Protein AF-G4XEK4-F1 (afdb_monomer_lite)

Secondary structure (DSSP, 8-state):
-HHHHHHHHHHHHHHHHHHHHHHT--HHHHHHHTTTHHHHHHHTT--HHHHHHHHHHHHHHHHHHHT--TTSPP--THHHHHHHHHHHHHHHHHH-

Sequence (96 aa):
SFCLLWLRDMEILLRYVTYATLAGDASVLDDRCLNGLRETYVALGVPGASVSAGVAKMKDAAIAIANDPAGMTPGDCSSLIAEVAGYFDARAFAVA

Radius of gyration: 14.25 Å; chains: 1; bounding box: 37×18×37 Å

Organism: NCBI:txid1086708

Foldseek 3Di:
DVVVVLVVLVVVLVVLLVVCLVVVHCPVVCVPNLVCVLVVCVVVVHQLVVVLVVLVVVLVVVLVVVPPCVPDDDDCCVVSNVSSSVSSVVVSVSSD

pLDDT: mean 72.26, std 7.24, range [54.66, 83.75]

InterPro domains:
  IPR009050 Globin-like superfamily [SSF46458] (7-90)
  IPR012128 Phycobilisome, alpha/beta subunit [PF00502] (6-90)
  IPR038719 Phycobilisome, alpha/beta subunit superfamily [G3DSA:1.10.490.20] (5-95)

Structure (mmCIF, N/CA/C/O backbone):
data_AF-G4XEK4-F1
#
_entry.id   AF-G4XEK4-F1
#
loop_
_atom_site.group_PDB
_atom_site.id
_atom_site.type_symbol
_atom_site.label_atom_id
_atom_site.label_alt_id
_atom_site.label_comp_id
_atom_site.label_asym_id
_atom_site.label_entity_id
_atom_site.label_seq_id
_atom_site.pdbx_PDB_ins_code
_atom_site.Cartn_x
_atom_site.Cartn_y
_atom_site.Cartn_z
_atom_site.occupancy
_atom_site.B_iso_or_equiv
_atom_site.auth_seq_id
_atom_site.auth_comp_id
_atom_site.auth_asym_id
_atom_site.auth_atom_id
_atom_site.pdbx_PDB_model_num
ATOM 1 N N . SER A 1 1 ? 21.345 7.634 -3.416 1.00 57.47 1 SER A N 1
ATOM 2 C CA . SER A 1 1 ? 20.148 8.081 -4.162 1.00 57.47 1 SER A CA 1
ATOM 3 C C . SER A 1 1 ? 18.974 7.106 -4.114 1.00 57.47 1 SER A C 1
ATOM 5 O O . SER A 1 1 ? 17.857 7.571 -3.955 1.00 57.47 1 SER A O 1
ATOM 7 N N . PHE A 1 2 ? 19.183 5.783 -4.173 1.00 58.62 2 PHE A N 1
ATOM 8 C CA . PHE A 1 2 ? 18.092 4.792 -4.199 1.00 58.62 2 PHE A CA 1
ATOM 9 C C . PHE A 1 2 ? 17.181 4.775 -2.948 1.00 58.62 2 PHE A C 1
ATOM 11 O O . PHE A 1 2 ? 15.966 4.712 -3.081 1.00 58.62 2 PHE A O 1
ATOM 18 N N . CYS A 1 3 ? 17.741 4.933 -1.742 1.00 59.59 3 CYS A N 1
ATOM 19 C CA . CYS A 1 3 ? 16.958 4.959 -0.495 1.00 59.59 3 CYS A CA 1
ATOM 20 C C . CYS A 1 3 ? 15.940 6.121 -0.438 1.00 59.59 3 CYS A C 1
ATOM 22 O O . CYS A 1 3 ? 14.824 5.948 0.037 1.00 59.59 3 CYS A O 1
ATOM 24 N N . LEU A 1 4 ? 16.296 7.293 -0.981 1.00 66.75 4 LEU A N 1
ATOM 25 C CA . LEU A 1 4 ? 15.390 8.446 -1.033 1.00 66.75 4 LEU A CA 1
ATOM 26 C C . LEU A 1 4 ? 14.261 8.247 -2.050 1.00 66.75 4 LEU A C 1
ATOM 28 O O . LEU A 1 4 ? 13.133 8.645 -1.781 1.00 66.75 4 LEU A O 1
ATOM 32 N N . LEU A 1 5 ? 14.557 7.618 -3.194 1.00 71.88 5 LEU A N 1
ATOM 33 C CA . LEU A 1 5 ? 13.544 7.261 -4.190 1.00 71.88 5 LEU A CA 1
ATOM 34 C C . LEU A 1 5 ? 12.551 6.257 -3.596 1.00 71.88 5 LEU A C 1
ATOM 36 O O . LEU A 1 5 ? 11.350 6.477 -3.661 1.00 71.88 5 LEU A O 1
ATOM 40 N N . TRP A 1 6 ? 13.070 5.242 -2.902 1.00 71.44 6 TRP A N 1
ATOM 41 C CA . TRP A 1 6 ? 12.273 4.243 -2.200 1.00 71.44 6 TRP A CA 1
ATOM 42 C C . TRP A 1 6 ? 11.314 4.858 -1.176 1.00 71.44 6 TRP A C 1
ATOM 44 O O . TRP A 1 6 ? 10.111 4.631 -1.236 1.00 71.44 6 TRP A O 1
ATOM 54 N N . LEU A 1 7 ? 11.828 5.681 -0.257 1.00 73.94 7 LEU A N 1
ATOM 55 C CA . LEU A 1 7 ? 11.002 6.365 0.74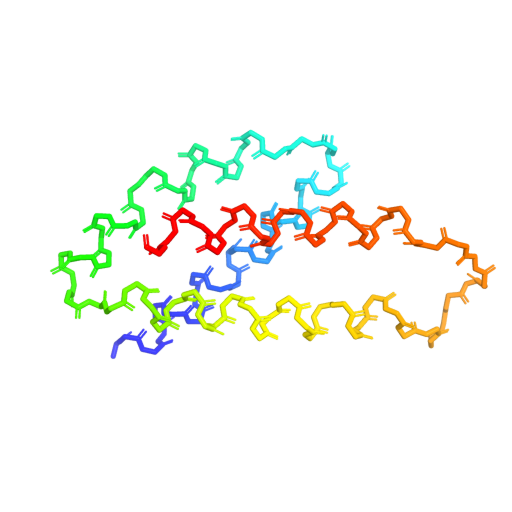4 1.00 73.94 7 LEU A CA 1
ATOM 56 C C . LEU A 1 7 ? 9.927 7.248 0.102 1.00 73.94 7 LEU A C 1
ATOM 58 O O . LEU A 1 7 ? 8.794 7.279 0.577 1.00 73.94 7 LEU A O 1
ATOM 62 N N . ARG A 1 8 ? 10.265 7.925 -0.999 1.00 78.69 8 ARG A N 1
ATOM 63 C CA . ARG A 1 8 ? 9.328 8.775 -1.733 1.00 78.69 8 ARG A CA 1
ATOM 64 C C . ARG A 1 8 ? 8.222 7.971 -2.411 1.00 78.69 8 ARG A C 1
ATOM 66 O O . ARG A 1 8 ? 7.063 8.360 -2.323 1.00 78.69 8 ARG A O 1
ATOM 73 N N . ASP A 1 9 ? 8.562 6.858 -3.055 1.00 75.38 9 ASP A N 1
ATOM 74 C CA . ASP A 1 9 ? 7.580 5.956 -3.661 1.00 75.38 9 ASP A CA 1
ATOM 75 C C . ASP A 1 9 ? 6.655 5.347 -2.603 1.00 75.38 9 ASP A C 1
ATOM 77 O O . ASP A 1 9 ? 5.444 5.286 -2.813 1.00 75.38 9 ASP A O 1
ATOM 81 N N . MET A 1 10 ? 7.193 4.964 -1.439 1.00 73.31 10 MET A N 1
ATOM 82 C CA . MET A 1 10 ? 6.395 4.420 -0.335 1.00 73.31 10 MET A CA 1
ATOM 83 C C . MET A 1 10 ? 5.438 5.461 0.274 1.00 73.31 10 MET A C 1
ATOM 85 O O . MET A 1 10 ? 4.291 5.131 0.573 1.00 73.31 10 MET A O 1
ATOM 89 N N . GLU A 1 11 ? 5.858 6.722 0.420 1.00 80.06 11 GLU A N 1
ATOM 90 C CA . GLU A 1 11 ? 4.980 7.816 0.871 1.00 80.06 11 GLU A CA 1
ATOM 91 C C . GLU A 1 11 ? 3.855 8.089 -0.137 1.00 80.06 11 GLU A C 1
ATOM 93 O O . GLU A 1 11 ? 2.682 8.199 0.233 1.00 80.06 11 GLU A O 1
ATOM 98 N N . ILE A 1 12 ? 4.200 8.166 -1.426 1.00 79.94 12 ILE A N 1
ATOM 99 C CA . ILE A 1 12 ? 3.232 8.381 -2.505 1.00 79.94 12 ILE A CA 1
ATOM 100 C C . ILE A 1 12 ? 2.224 7.229 -2.536 1.00 79.94 12 ILE A C 1
ATOM 102 O O . ILE A 1 12 ? 1.020 7.477 -2.608 1.00 79.94 12 ILE A O 1
ATOM 106 N N . LEU A 1 13 ? 2.702 5.987 -2.429 1.00 76.62 13 LEU A N 1
ATOM 107 C CA . LEU A 1 13 ? 1.883 4.781 -2.343 1.00 76.62 13 LEU A CA 1
ATOM 108 C C . LEU A 1 13 ? 0.863 4.888 -1.218 1.00 76.62 13 LEU A C 1
ATOM 110 O O . LEU A 1 13 ? -0.332 4.757 -1.480 1.00 76.62 13 LEU A O 1
ATOM 114 N N . LEU A 1 14 ? 1.322 5.171 0.003 1.00 76.56 14 LEU A N 1
ATOM 115 C CA . LEU A 1 14 ? 0.456 5.259 1.175 1.00 76.56 14 LEU A CA 1
ATOM 116 C C . LEU A 1 14 ? -0.619 6.333 0.987 1.00 76.56 14 LEU A C 1
ATOM 118 O O . LEU A 1 14 ? -1.797 6.082 1.219 1.00 76.56 14 LEU A O 1
ATOM 122 N N . ARG A 1 15 ? -0.226 7.506 0.479 1.00 81.62 15 ARG A N 1
ATOM 123 C CA . ARG A 1 15 ? -1.141 8.624 0.242 1.00 81.62 15 ARG A CA 1
ATOM 124 C C . ARG A 1 15 ? -2.232 8.277 -0.769 1.00 81.62 15 ARG A C 1
ATOM 126 O O . ARG A 1 15 ? -3.398 8.591 -0.543 1.00 81.62 15 ARG A O 1
ATOM 133 N N . TYR A 1 16 ? -1.871 7.632 -1.877 1.00 77.69 16 TYR A N 1
ATOM 134 C CA . TYR A 1 16 ? -2.860 7.220 -2.870 1.00 77.69 16 TYR A CA 1
ATOM 135 C C . TYR A 1 16 ? -3.744 6.071 -2.377 1.00 77.69 16 TYR A C 1
ATOM 137 O O . TYR A 1 16 ? -4.913 6.049 -2.743 1.00 77.69 16 TYR A O 1
ATOM 145 N N . VAL A 1 17 ? -3.235 5.157 -1.541 1.00 76.25 17 VAL A N 1
ATOM 146 C CA . VAL A 1 17 ? -4.075 4.136 -0.890 1.00 76.25 17 VAL A CA 1
ATOM 147 C C . VAL A 1 17 ? -5.110 4.811 0.008 1.00 76.25 17 VAL A C 1
ATOM 149 O O . VAL A 1 17 ? -6.290 4.533 -0.145 1.00 76.25 17 VAL A O 1
ATOM 152 N N . THR A 1 18 ? -4.719 5.773 0.851 1.00 78.50 18 THR A N 1
ATOM 153 C CA . THR A 1 18 ? -5.677 6.527 1.680 1.00 78.50 18 THR A CA 1
ATOM 154 C C . THR A 1 18 ? -6.712 7.269 0.835 1.00 78.50 18 THR A C 1
ATOM 156 O O . THR A 1 18 ? -7.888 7.264 1.181 1.00 78.50 18 THR A O 1
ATOM 159 N N . TYR A 1 19 ? -6.310 7.885 -0.281 1.00 79.38 19 TYR A N 1
ATOM 160 C CA . TYR A 1 19 ? -7.262 8.530 -1.19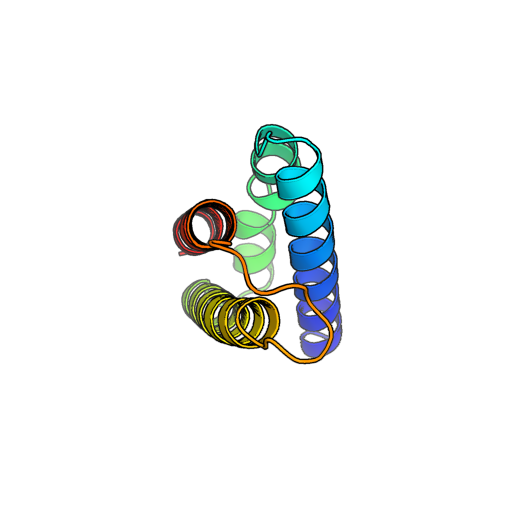0 1.00 79.38 19 TYR A CA 1
ATOM 161 C C . TYR A 1 19 ? -8.206 7.534 -1.863 1.00 79.38 19 TYR A C 1
ATOM 163 O O . TYR A 1 19 ? -9.389 7.837 -1.976 1.00 79.38 19 TYR A O 1
ATOM 171 N N . ALA A 1 20 ? -7.716 6.360 -2.265 1.00 74.56 20 ALA A N 1
ATOM 172 C CA . ALA A 1 20 ? -8.542 5.302 -2.837 1.00 74.56 20 ALA A CA 1
ATOM 173 C C . ALA A 1 20 ? -9.554 4.771 -1.815 1.00 74.56 20 ALA A C 1
ATOM 175 O O . ALA A 1 20 ? -10.731 4.672 -2.134 1.00 74.56 20 ALA A O 1
ATOM 176 N N . THR A 1 21 ? -9.137 4.540 -0.566 1.00 75.62 21 THR A N 1
ATOM 177 C CA . THR A 1 21 ? -10.036 4.139 0.530 1.00 75.62 21 THR A CA 1
ATOM 178 C C . THR A 1 21 ? -11.076 5.215 0.843 1.00 75.62 21 THR A C 1
ATOM 180 O O . THR A 1 21 ? -12.219 4.904 1.151 1.00 75.62 21 THR A O 1
ATOM 183 N N . LEU A 1 22 ? -10.712 6.497 0.745 1.00 77.31 22 LEU A N 1
ATOM 184 C CA . LEU A 1 22 ? -11.648 7.597 0.992 1.00 77.31 22 LEU A CA 1
ATOM 185 C C . LEU A 1 22 ? -12.630 7.809 -0.172 1.00 77.31 22 LEU A C 1
ATOM 187 O O . LEU A 1 22 ? -13.760 8.236 0.049 1.00 77.31 22 LEU A O 1
ATOM 191 N N . ALA A 1 23 ? -12.195 7.529 -1.403 1.00 79.62 23 ALA A N 1
ATOM 192 C CA . ALA A 1 23 ? -13.010 7.616 -2.612 1.00 79.62 23 ALA A CA 1
ATOM 193 C C . ALA A 1 23 ? -13.818 6.335 -2.899 1.00 79.62 23 ALA A C 1
ATOM 195 O O . ALA A 1 23 ? -14.769 6.395 -3.675 1.00 79.62 23 ALA A O 1
ATOM 196 N N . GLY A 1 24 ? -13.450 5.200 -2.294 1.00 74.00 24 GLY A N 1
ATOM 197 C CA . GLY A 1 24 ? -14.011 3.876 -2.582 1.00 74.00 24 GLY A CA 1
ATOM 198 C C . GLY A 1 24 ? -13.644 3.333 -3.969 1.00 74.00 24 GLY A C 1
ATOM 199 O O . GLY A 1 24 ? -14.325 2.444 -4.472 1.00 74.00 24 GLY A O 1
ATOM 200 N N . ASP A 1 25 ? -12.613 3.889 -4.614 1.00 71.50 25 ASP A N 1
ATOM 201 C CA . ASP A 1 25 ? -12.197 3.516 -5.968 1.00 71.50 25 ASP A CA 1
ATOM 202 C C . ASP A 1 25 ? -10.667 3.456 -6.088 1.00 71.50 25 ASP A C 1
ATOM 204 O O . ASP A 1 25 ? -9.954 4.426 -5.814 1.00 71.50 25 ASP A O 1
ATOM 208 N N . ALA A 1 26 ? -10.159 2.298 -6.518 1.00 67.50 26 ALA A N 1
ATOM 209 C CA . ALA A 1 26 ? -8.730 2.038 -6.698 1.00 67.50 26 ALA A CA 1
ATOM 210 C C . ALA A 1 26 ? -8.224 2.272 -8.125 1.00 67.50 26 ALA A C 1
ATOM 212 O O . ALA A 1 26 ? -7.029 2.109 -8.376 1.00 67.50 26 ALA A O 1
ATOM 213 N N . SER A 1 27 ? -9.078 2.685 -9.061 1.00 69.00 27 SER A N 1
ATOM 214 C CA . SER A 1 27 ? -8.717 2.792 -10.479 1.00 69.00 27 SER A CA 1
ATOM 215 C C . SER A 1 27 ? -7.587 3.806 -10.697 1.00 69.00 27 SER A C 1
ATOM 217 O O . SER A 1 27 ? -6.651 3.575 -11.457 1.00 69.00 27 SER A O 1
ATOM 219 N N . VAL A 1 28 ? -7.592 4.904 -9.930 1.00 66.62 28 VAL A N 1
ATOM 220 C CA . VAL A 1 28 ? -6.543 5.945 -9.978 1.00 66.62 28 VAL A CA 1
ATOM 221 C C . VAL A 1 28 ? -5.179 5.426 -9.501 1.00 66.62 28 VAL A C 1
ATOM 223 O O . VAL A 1 28 ? -4.133 5.922 -9.934 1.00 66.62 28 VAL A O 1
ATOM 226 N N . LEU A 1 29 ? -5.182 4.451 -8.591 1.00 68.25 29 LEU A N 1
ATOM 227 C CA . LEU A 1 29 ? -3.984 3.822 -8.041 1.00 68.25 29 LEU A CA 1
ATOM 228 C C . LEU A 1 29 ? -3.303 2.938 -9.089 1.00 68.25 29 LEU A C 1
ATOM 230 O O . LEU A 1 29 ? -2.079 2.985 -9.226 1.00 68.25 29 LEU A O 1
ATOM 234 N N . ASP A 1 30 ? -4.114 2.158 -9.802 1.00 67.38 30 ASP A N 1
ATOM 235 C CA . ASP A 1 30 ? -3.693 1.175 -10.796 1.00 67.38 30 ASP A CA 1
ATOM 236 C C . ASP A 1 30 ? -3.033 1.874 -11.994 1.00 67.38 30 ASP A C 1
ATOM 238 O O . ASP A 1 30 ? -1.840 1.695 -12.256 1.00 67.38 30 ASP A O 1
ATOM 242 N N . ASP A 1 31 ? -3.741 2.829 -12.603 1.00 65.38 31 ASP A N 1
ATOM 243 C CA . ASP A 1 31 ? -3.274 3.533 -13.800 1.00 65.38 31 ASP A CA 1
ATOM 244 C C . ASP A 1 31 ? -2.011 4.374 -13.572 1.00 65.38 31 ASP A C 1
ATOM 246 O O . ASP A 1 31 ? -1.138 4.441 -14.437 1.00 65.38 31 ASP A O 1
ATOM 250 N N . ARG A 1 32 ? -1.892 5.052 -12.422 1.00 60.91 32 ARG A N 1
ATOM 251 C CA . ARG A 1 32 ? -0.775 5.986 -12.177 1.00 60.91 32 ARG A CA 1
ATOM 252 C C . ARG A 1 32 ? 0.430 5.359 -11.504 1.00 60.91 32 ARG A C 1
ATOM 254 O O . ARG A 1 32 ? 1.524 5.909 -11.617 1.00 60.91 32 ARG A O 1
ATOM 261 N N . CYS A 1 33 ? 0.232 4.293 -10.733 1.00 62.59 33 CYS A N 1
ATOM 262 C CA . CYS A 1 33 ? 1.295 3.730 -9.911 1.00 62.59 33 CYS A CA 1
ATOM 263 C C . CYS A 1 33 ? 1.768 2.361 -10.395 1.00 62.59 33 CYS A C 1
ATOM 265 O O . CYS A 1 33 ? 2.918 2.028 -10.133 1.00 62.59 33 CYS A O 1
ATOM 267 N N . LEU A 1 34 ? 0.944 1.584 -11.105 1.00 62.56 34 LEU A N 1
ATOM 268 C CA . LEU A 1 34 ? 1.365 0.286 -11.647 1.00 62.56 34 LEU A CA 1
ATOM 269 C C . LEU A 1 34 ? 1.883 0.413 -13.075 1.00 62.56 34 LEU A C 1
ATOM 271 O O . LEU A 1 34 ? 2.895 -0.203 -13.426 1.00 62.56 34 LEU A O 1
ATOM 275 N N . ASN A 1 35 ? 1.267 1.285 -13.870 1.00 62.72 35 ASN A N 1
ATOM 276 C CA . ASN A 1 35 ? 1.673 1.514 -15.247 1.00 62.72 35 ASN A CA 1
ATOM 277 C C . ASN A 1 35 ? 2.921 2.423 -15.313 1.00 62.72 35 ASN A C 1
ATOM 279 O O . ASN A 1 35 ? 2.834 3.646 -15.382 1.00 62.72 35 ASN A O 1
ATOM 283 N N . GLY A 1 36 ? 4.109 1.816 -15.218 1.00 60.91 36 GLY A N 1
ATOM 284 C CA . GLY A 1 36 ? 5.412 2.481 -15.402 1.00 60.91 36 GLY A CA 1
ATOM 285 C C . GLY A 1 36 ? 6.402 2.314 -14.245 1.00 60.91 36 GLY A C 1
ATOM 286 O O . GLY A 1 36 ? 7.614 2.408 -14.452 1.00 60.91 36 GLY A O 1
ATOM 287 N N . LEU A 1 37 ? 5.928 1.984 -13.040 1.00 67.19 37 LEU A N 1
ATOM 288 C CA . LEU A 1 37 ? 6.800 1.780 -11.877 1.00 67.19 37 LEU A CA 1
ATOM 289 C C . LEU A 1 37 ? 7.635 0.499 -12.018 1.00 67.19 37 LEU A C 1
ATOM 291 O O . LEU A 1 37 ? 8.835 0.508 -11.753 1.00 67.19 37 LEU A O 1
ATOM 295 N N . ARG A 1 38 ? 7.026 -0.580 -12.531 1.00 68.00 38 ARG A N 1
ATOM 296 C CA . ARG A 1 38 ? 7.724 -1.838 -12.837 1.00 68.00 38 ARG A CA 1
ATOM 297 C C . ARG A 1 38 ? 8.833 -1.626 -13.867 1.00 68.00 38 ARG A C 1
ATOM 299 O O . ARG A 1 38 ? 9.961 -2.049 -13.640 1.00 68.00 38 ARG A O 1
ATOM 306 N N . GLU A 1 39 ? 8.542 -0.927 -14.964 1.00 71.88 39 GLU A N 1
ATOM 307 C CA . GLU A 1 39 ? 9.542 -0.661 -16.007 1.00 71.88 39 GLU A CA 1
ATOM 308 C C . GLU A 1 39 ? 10.677 0.237 -15.506 1.00 71.88 39 GLU A C 1
ATOM 310 O O . GLU A 1 39 ? 11.840 -0.006 -15.820 1.00 71.88 39 GLU A O 1
ATOM 315 N N . THR A 1 40 ? 10.364 1.212 -14.649 1.00 72.75 40 THR A N 1
ATOM 316 C CA . THR A 1 40 ? 11.368 2.087 -14.030 1.00 72.75 40 THR A CA 1
ATOM 317 C C . THR A 1 40 ? 12.264 1.318 -13.058 1.00 72.75 40 THR A C 1
ATOM 319 O O . THR A 1 40 ? 13.484 1.469 -13.103 1.00 72.75 40 THR A O 1
ATOM 322 N N . TYR A 1 41 ? 11.701 0.455 -12.204 1.00 70.19 41 TYR A N 1
ATOM 323 C CA . TYR A 1 41 ? 12.498 -0.371 -11.291 1.00 70.19 41 TYR A CA 1
ATOM 324 C C . TYR A 1 41 ? 13.370 -1.380 -12.037 1.00 70.19 41 TYR A C 1
ATOM 326 O O . TYR A 1 41 ? 14.536 -1.540 -11.680 1.00 70.19 41 TYR A O 1
ATOM 334 N N . VAL A 1 42 ? 12.860 -1.984 -13.113 1.00 72.31 42 VAL A N 1
ATOM 335 C CA . VAL A 1 42 ? 13.654 -2.853 -13.995 1.00 72.31 42 VAL A CA 1
ATOM 336 C C . VAL A 1 42 ? 14.788 -2.066 -14.661 1.00 72.31 42 VAL A C 1
ATOM 338 O O . VAL A 1 42 ? 15.929 -2.523 -14.640 1.00 72.31 42 VAL A O 1
ATOM 341 N N . ALA A 1 43 ? 14.522 -0.860 -15.175 1.00 75.44 43 ALA A N 1
ATOM 342 C CA . ALA A 1 43 ? 15.542 0.001 -15.782 1.00 75.44 43 ALA A CA 1
ATOM 343 C C . ALA A 1 43 ? 16.619 0.462 -14.781 1.00 75.44 43 ALA A C 1
ATOM 345 O O . ALA A 1 43 ? 17.777 0.642 -15.153 1.00 75.44 43 ALA A O 1
ATOM 346 N N . LEU A 1 44 ? 16.254 0.625 -13.507 1.00 75.38 44 LEU A N 1
ATOM 347 C CA . LEU A 1 44 ? 17.169 0.977 -12.417 1.00 75.38 44 LEU A CA 1
ATOM 348 C C . LEU A 1 44 ? 17.882 -0.241 -11.796 1.00 75.38 44 LEU A C 1
ATOM 350 O O . LEU A 1 44 ? 18.720 -0.058 -10.913 1.00 75.38 44 LEU A O 1
ATOM 354 N N . GLY A 1 45 ? 17.576 -1.468 -12.237 1.00 73.56 45 GLY A N 1
ATOM 355 C CA . GLY A 1 45 ? 18.186 -2.704 -11.731 1.00 73.56 45 GLY A CA 1
ATOM 356 C C . GLY A 1 45 ? 17.693 -3.128 -10.343 1.00 73.56 45 GLY A C 1
ATOM 357 O O . GLY A 1 45 ? 18.409 -3.801 -9.603 1.00 73.56 45 GLY A O 1
ATOM 358 N N . VAL A 1 46 ? 16.486 -2.712 -9.964 1.00 72.56 46 VAL A N 1
ATOM 359 C CA . VAL A 1 46 ? 15.903 -2.962 -8.645 1.00 72.56 46 VAL A CA 1
ATOM 360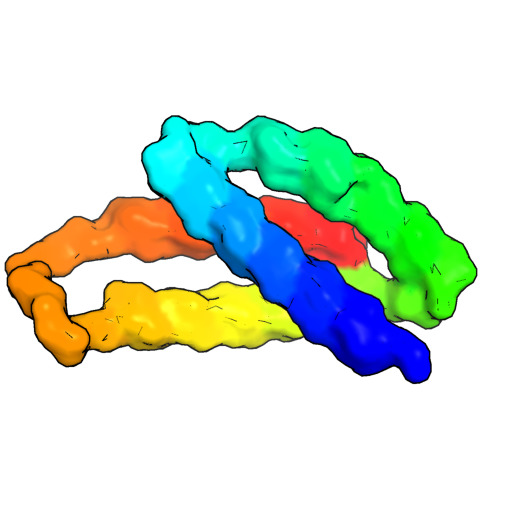 C C . VAL A 1 46 ? 15.071 -4.243 -8.698 1.00 72.56 46 VAL A C 1
ATOM 362 O O . VAL A 1 46 ? 14.129 -4.325 -9.487 1.00 72.56 46 VAL A O 1
ATOM 365 N N . PRO A 1 47 ? 15.366 -5.248 -7.859 1.00 73.00 47 PRO A N 1
ATOM 366 C CA . PRO A 1 47 ? 14.584 -6.475 -7.832 1.00 73.00 47 PRO A CA 1
ATOM 367 C C . PRO A 1 47 ? 13.176 -6.202 -7.284 1.00 73.00 47 PRO A C 1
ATOM 369 O O . PRO A 1 47 ? 13.027 -5.810 -6.125 1.00 73.00 47 PRO A O 1
ATOM 372 N N . GLY A 1 48 ? 12.142 -6.465 -8.094 1.00 72.19 48 GLY A N 1
ATOM 373 C CA . GLY A 1 48 ? 10.727 -6.325 -7.709 1.00 72.19 48 GLY A CA 1
ATOM 374 C C . GLY A 1 48 ? 10.360 -7.104 -6.439 1.00 72.19 48 GLY A C 1
ATOM 375 O O . GLY A 1 48 ? 9.562 -6.638 -5.634 1.00 72.19 48 GLY A O 1
ATOM 376 N N . ALA A 1 49 ? 11.056 -8.213 -6.167 1.00 74.56 49 ALA A N 1
ATOM 377 C CA . ALA A 1 49 ? 10.921 -8.985 -4.929 1.00 74.56 49 ALA A CA 1
ATOM 378 C C . ALA A 1 49 ? 11.267 -8.193 -3.649 1.00 74.56 49 ALA A C 1
ATOM 380 O O . ALA A 1 49 ? 10.631 -8.375 -2.612 1.00 74.56 49 ALA A O 1
ATOM 381 N N . SER A 1 50 ? 12.256 -7.291 -3.697 1.00 72.62 50 SER A N 1
ATOM 382 C CA . SER A 1 50 ? 12.556 -6.412 -2.556 1.00 72.62 50 SER A CA 1
ATOM 383 C C . SER A 1 50 ? 11.459 -5.373 -2.360 1.00 72.62 50 SER A C 1
ATOM 385 O O . SER A 1 50 ? 11.176 -4.972 -1.230 1.00 72.62 50 SER A O 1
ATOM 387 N N . VAL A 1 51 ? 10.829 -4.956 -3.462 1.00 73.19 51 VAL A N 1
ATOM 388 C CA . VAL A 1 51 ? 9.761 -3.962 -3.444 1.00 73.19 51 VAL A CA 1
ATOM 389 C C . VAL A 1 51 ? 8.481 -4.567 -2.872 1.00 73.19 51 VAL A C 1
ATOM 391 O O . VAL A 1 51 ? 7.895 -3.998 -1.952 1.00 73.19 51 VAL A O 1
ATOM 394 N N . SER A 1 52 ? 8.100 -5.764 -3.324 1.00 74.81 52 SER A N 1
ATOM 395 C CA . SER A 1 52 ? 6.942 -6.499 -2.803 1.00 74.81 52 SER A CA 1
ATOM 396 C C . SER A 1 52 ? 7.102 -6.856 -1.321 1.00 74.81 52 SER A C 1
ATOM 398 O O . SER A 1 52 ? 6.165 -6.673 -0.544 1.00 74.81 52 SER A O 1
ATOM 400 N N . ALA A 1 53 ? 8.303 -7.253 -0.884 1.00 80.06 53 ALA A N 1
ATOM 401 C CA . ALA A 1 53 ? 8.597 -7.488 0.532 1.00 80.06 53 ALA A CA 1
ATOM 402 C C . ALA A 1 53 ? 8.465 -6.213 1.391 1.00 80.06 53 ALA A C 1
ATOM 404 O O . ALA A 1 53 ? 8.045 -6.284 2.548 1.00 80.06 53 ALA A O 1
ATOM 405 N N . GLY A 1 54 ? 8.810 -5.043 0.842 1.00 77.44 54 GLY A N 1
ATOM 406 C CA . GLY A 1 54 ? 8.611 -3.751 1.502 1.00 77.44 54 GLY A CA 1
ATOM 407 C C . GLY A 1 54 ? 7.134 -3.379 1.637 1.00 77.44 54 GLY A C 1
ATOM 408 O O . GLY A 1 54 ? 6.694 -3.004 2.725 1.00 77.44 54 GLY A O 1
ATOM 409 N N . VAL A 1 55 ? 6.355 -3.560 0.566 1.00 79.25 55 VAL A N 1
ATOM 410 C CA . VAL A 1 55 ? 4.900 -3.326 0.558 1.00 79.25 55 VAL A CA 1
ATOM 411 C C . VAL A 1 55 ? 4.189 -4.247 1.554 1.00 79.25 55 VAL A C 1
ATOM 413 O O . VAL A 1 55 ? 3.326 -3.783 2.295 1.00 79.25 55 VAL A O 1
ATOM 416 N N . ALA A 1 56 ? 4.596 -5.516 1.648 1.00 81.50 56 ALA A N 1
ATOM 417 C CA . ALA A 1 56 ? 4.048 -6.457 2.626 1.00 81.50 56 ALA A CA 1
ATOM 418 C C . ALA A 1 56 ? 4.279 -5.993 4.075 1.00 81.50 56 ALA A C 1
ATOM 420 O O . ALA A 1 56 ? 3.343 -5.956 4.869 1.00 81.50 56 ALA A O 1
ATOM 421 N N . LYS A 1 57 ? 5.497 -5.545 4.410 1.00 83.50 57 LYS A N 1
ATOM 422 C CA . LYS A 1 57 ? 5.794 -5.001 5.749 1.00 83.50 57 LYS A CA 1
ATOM 423 C C . LYS A 1 57 ? 5.018 -3.721 6.051 1.00 83.50 57 LYS A C 1
ATOM 425 O O . LYS A 1 57 ? 4.609 -3.502 7.188 1.00 83.50 57 LYS A O 1
ATOM 430 N N . MET A 1 58 ? 4.818 -2.870 5.046 1.00 80.94 58 MET A N 1
ATOM 431 C CA . MET A 1 58 ? 3.992 -1.672 5.192 1.00 80.94 58 MET A CA 1
ATOM 432 C C . MET A 1 58 ? 2.524 -2.007 5.429 1.00 80.94 58 MET A C 1
ATOM 434 O O . MET A 1 58 ? 1.896 -1.339 6.245 1.00 80.94 58 MET A O 1
ATOM 438 N N . LYS A 1 59 ? 1.997 -3.043 4.768 1.00 81.56 59 LYS A N 1
ATOM 439 C CA . LYS A 1 59 ? 0.645 -3.551 5.015 1.00 81.56 59 LYS A CA 1
ATOM 440 C C . LYS A 1 59 ? 0.485 -3.962 6.477 1.00 81.56 59 LYS A C 1
ATOM 442 O O . LYS A 1 59 ? -0.432 -3.482 7.132 1.00 81.56 59 LYS A O 1
ATOM 447 N N . ASP A 1 60 ? 1.399 -4.777 7.001 1.00 83.75 60 ASP A N 1
ATOM 448 C CA . ASP A 1 60 ? 1.339 -5.232 8.397 1.00 83.75 60 ASP A CA 1
ATOM 449 C C . ASP A 1 60 ? 1.390 -4.058 9.386 1.00 83.75 60 ASP A C 1
ATOM 451 O O . ASP A 1 60 ? 0.598 -4.003 10.325 1.00 83.75 60 ASP A O 1
ATOM 455 N N . ALA A 1 61 ? 2.268 -3.077 9.148 1.00 83.19 61 ALA A N 1
ATOM 456 C CA . ALA A 1 61 ? 2.345 -1.874 9.974 1.00 83.19 61 ALA A CA 1
ATOM 457 C C . ALA A 1 61 ? 1.069 -1.017 9.883 1.00 83.19 61 ALA A C 1
ATOM 459 O O . ALA A 1 61 ? 0.581 -0.537 10.903 1.00 83.19 61 ALA A O 1
ATOM 460 N N . ALA A 1 62 ? 0.502 -0.846 8.686 1.00 77.06 62 ALA A N 1
ATOM 461 C CA . ALA A 1 62 ? -0.731 -0.090 8.479 1.00 77.06 62 ALA A CA 1
ATOM 462 C C . ALA A 1 62 ? -1.937 -0.768 9.144 1.00 77.06 62 ALA A C 1
ATOM 464 O O . ALA A 1 62 ? -2.735 -0.090 9.784 1.00 77.06 62 ALA A O 1
ATOM 465 N N . ILE A 1 63 ? -2.041 -2.098 9.055 1.00 80.75 63 IL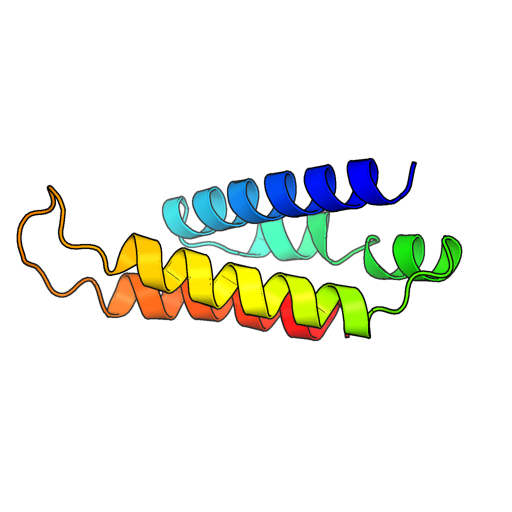E A N 1
ATOM 466 C CA . ILE A 1 63 ? -3.073 -2.887 9.738 1.00 80.75 63 ILE A CA 1
ATOM 467 C C . ILE A 1 63 ? -2.901 -2.788 11.255 1.00 80.75 63 ILE A C 1
ATOM 469 O O . ILE A 1 63 ? -3.893 -2.632 11.961 1.00 80.75 63 ILE A O 1
ATOM 473 N N . ALA A 1 64 ? -1.671 -2.851 11.769 1.00 82.44 64 ALA A N 1
ATOM 474 C CA . ALA A 1 64 ? -1.410 -2.703 13.199 1.00 82.44 64 ALA A CA 1
ATOM 475 C C . ALA A 1 64 ? -1.826 -1.317 13.720 1.00 82.44 64 ALA A C 1
ATOM 477 O O . ALA A 1 64 ? -2.442 -1.233 14.776 1.00 82.44 64 ALA A O 1
ATOM 478 N N . ILE A 1 65 ? -1.552 -0.252 12.957 1.00 78.81 65 ILE A N 1
ATOM 479 C CA . ILE A 1 65 ? -1.967 1.120 13.292 1.00 78.81 65 ILE A CA 1
ATOM 480 C C . ILE A 1 65 ? -3.489 1.281 13.178 1.00 78.81 65 ILE A C 1
ATOM 482 O O . ILE A 1 65 ? -4.104 1.884 14.047 1.00 78.81 65 ILE A O 1
ATOM 486 N N . ALA A 1 66 ? -4.117 0.729 12.137 1.00 73.31 66 ALA A N 1
ATOM 487 C CA . ALA A 1 66 ? -5.567 0.810 11.943 1.00 73.31 66 ALA A CA 1
ATOM 488 C C . ALA A 1 66 ? -6.364 0.000 12.982 1.00 73.31 66 ALA A C 1
ATOM 490 O O . ALA A 1 66 ? -7.520 0.316 13.248 1.00 73.31 66 ALA A O 1
ATOM 491 N N . ASN A 1 67 ? -5.753 -1.038 13.558 1.00 74.69 67 ASN A N 1
ATOM 492 C CA . ASN A 1 67 ? -6.321 -1.810 14.661 1.00 74.69 67 ASN A CA 1
ATOM 493 C C . ASN A 1 67 ? -6.037 -1.205 16.040 1.00 74.69 67 ASN A C 1
ATOM 495 O O . ASN A 1 67 ? -6.559 -1.738 17.017 1.00 74.69 67 ASN A O 1
ATOM 499 N N . ASP A 1 68 ? -5.218 -0.154 16.155 1.00 76.56 68 ASP A N 1
ATOM 500 C CA . ASP A 1 68 ? -4.939 0.471 17.446 1.00 76.56 68 ASP A CA 1
ATOM 501 C C . ASP A 1 68 ? -6.199 1.208 17.945 1.00 76.56 68 ASP A C 1
ATOM 503 O O . ASP A 1 68 ? -6.620 2.197 17.340 1.00 76.56 68 ASP A O 1
ATOM 507 N N . PRO A 1 69 ? -6.832 0.757 19.046 1.00 65.19 69 PRO A N 1
ATOM 508 C CA . PRO A 1 69 ? -8.033 1.391 19.575 1.00 65.19 69 PRO A CA 1
ATOM 509 C C . PRO A 1 69 ? -7.735 2.702 20.323 1.00 65.19 69 PRO A C 1
ATOM 511 O O . PRO A 1 69 ? -8.658 3.287 20.897 1.00 65.19 69 PRO A O 1
ATOM 514 N N . ALA A 1 70 ? -6.479 3.169 20.369 1.00 59.12 70 ALA A N 1
ATOM 515 C CA . ALA A 1 70 ? -6.074 4.394 21.051 1.00 59.12 70 ALA A CA 1
ATOM 516 C C . ALA A 1 70 ? -6.772 5.649 20.479 1.00 59.12 70 ALA A C 1
ATOM 518 O O . ALA A 1 70 ? -6.252 6.354 19.619 1.00 59.12 70 ALA A O 1
ATOM 519 N N . GLY A 1 71 ? -7.962 5.957 21.006 1.00 59.28 71 GLY A N 1
ATOM 520 C CA . GLY A 1 71 ? -8.721 7.180 20.720 1.00 59.28 71 GLY A CA 1
ATOM 521 C C . GLY A 1 71 ? -9.920 7.019 19.781 1.00 59.28 71 GLY A C 1
ATOM 522 O O . GLY A 1 71 ? -10.571 8.019 19.482 1.00 59.28 71 GLY A O 1
ATOM 523 N N . MET A 1 72 ? -10.251 5.800 19.342 1.00 63.59 72 MET A N 1
ATOM 524 C CA . MET A 1 72 ? -11.427 5.543 18.501 1.00 63.59 72 MET A CA 1
ATOM 525 C C . MET A 1 72 ? -12.587 4.954 19.308 1.00 63.59 72 MET A C 1
ATOM 527 O O . MET A 1 72 ? -12.399 4.216 20.275 1.00 63.59 72 MET A O 1
ATOM 531 N N . THR A 1 73 ? -13.814 5.291 18.912 1.00 61.81 73 THR A N 1
ATOM 532 C CA . THR A 1 73 ? -15.018 4.645 19.445 1.00 61.81 73 THR A CA 1
ATOM 533 C C . THR A 1 73 ? -14.976 3.162 19.053 1.00 61.81 73 THR A C 1
ATOM 535 O O . THR A 1 73 ? -14.759 2.885 17.874 1.00 61.81 73 THR A O 1
ATOM 538 N N . PRO A 1 74 ? -15.155 2.205 19.982 1.00 57.06 74 PRO A N 1
ATOM 539 C CA . PRO A 1 74 ? -15.110 0.787 19.640 1.00 57.06 74 PRO A CA 1
ATOM 540 C C . PRO A 1 74 ? -16.192 0.467 18.603 1.00 57.06 74 PRO A C 1
ATOM 542 O O . PRO A 1 74 ? -17.376 0.689 18.856 1.00 57.06 74 PRO A O 1
ATOM 545 N N . GLY A 1 75 ? -15.784 -0.032 17.440 1.00 64.06 75 GLY A N 1
ATOM 546 C CA . GLY A 1 75 ? -16.671 -0.418 16.347 1.00 64.06 75 GLY A CA 1
ATOM 547 C C . GLY A 1 75 ? -16.001 -1.437 15.429 1.00 64.06 75 GLY A C 1
ATOM 548 O O . GLY A 1 75 ? -14.776 -1.568 15.423 1.00 64.06 75 GLY A O 1
ATOM 549 N N . ASP A 1 76 ? -16.804 -2.171 14.660 1.00 65.12 76 ASP A N 1
ATOM 550 C CA . ASP A 1 76 ? -16.322 -3.167 13.701 1.00 65.12 76 ASP A CA 1
ATOM 551 C C . ASP A 1 76 ? -15.715 -2.489 12.460 1.00 65.12 76 ASP A C 1
ATOM 553 O O . ASP A 1 76 ? -16.358 -2.339 11.422 1.00 65.12 76 ASP A O 1
ATOM 557 N N . CYS A 1 77 ? -14.443 -2.095 12.545 1.00 68.81 77 CYS A N 1
ATOM 558 C CA . CYS A 1 77 ? -13.666 -1.580 11.407 1.00 68.81 77 CYS A CA 1
ATOM 559 C C . CYS A 1 77 ? -13.140 -2.695 10.477 1.00 68.81 77 CYS A C 1
ATOM 561 O O . CYS A 1 77 ? -12.281 -2.451 9.630 1.00 68.81 77 CYS A O 1
ATOM 563 N N . SER A 1 78 ? -13.639 -3.927 10.620 1.00 76.00 78 SER A N 1
ATOM 564 C CA . SER A 1 78 ? -13.164 -5.114 9.897 1.00 76.00 78 SER A CA 1
ATOM 565 C C . SER A 1 78 ? -13.338 -5.008 8.379 1.00 76.00 78 SER A C 1
ATOM 567 O O . SER A 1 78 ? -12.457 -5.437 7.635 1.00 76.00 78 SER A O 1
ATOM 569 N N . SER A 1 79 ? -14.421 -4.382 7.910 1.00 78.38 79 SER A N 1
ATOM 570 C CA . SER A 1 79 ? -1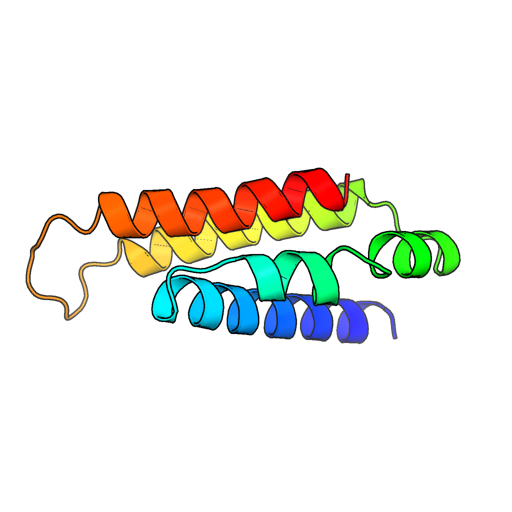4.667 -4.125 6.485 1.00 78.38 79 SER A CA 1
ATOM 571 C C . SER A 1 79 ? -13.660 -3.138 5.892 1.00 78.38 79 SER A C 1
ATOM 573 O O . SER A 1 79 ? -13.101 -3.405 4.831 1.00 78.38 79 SER A O 1
ATOM 575 N N . LEU A 1 80 ? -13.365 -2.047 6.606 1.00 75.06 80 LEU A N 1
ATOM 576 C CA . LEU A 1 80 ? -12.371 -1.054 6.188 1.00 75.06 80 LEU A CA 1
ATOM 577 C C . LEU A 1 80 ? -10.967 -1.663 6.125 1.00 75.06 80 LEU A C 1
ATOM 579 O O . LEU A 1 80 ? -10.226 -1.425 5.175 1.00 75.06 80 LEU A O 1
ATOM 583 N N . ILE A 1 81 ? -10.602 -2.472 7.123 1.00 79.38 81 ILE A N 1
ATOM 584 C CA . ILE A 1 81 ? -9.297 -3.143 7.167 1.00 79.38 81 ILE A CA 1
ATOM 585 C C . ILE A 1 81 ? -9.165 -4.137 6.008 1.00 79.38 81 ILE A C 1
ATOM 587 O O . ILE A 1 81 ? -8.111 -4.191 5.376 1.00 79.38 81 ILE A O 1
ATOM 591 N N . ALA A 1 82 ? -10.223 -4.895 5.702 1.00 80.81 82 ALA A N 1
ATOM 592 C CA . ALA A 1 82 ? -10.235 -5.818 4.569 1.00 80.81 82 ALA A CA 1
ATOM 593 C C . ALA A 1 82 ? -10.090 -5.085 3.225 1.00 80.81 82 ALA A C 1
ATOM 595 O O . ALA A 1 82 ? -9.346 -5.541 2.357 1.00 80.81 82 ALA A O 1
ATOM 596 N N . GLU A 1 83 ? -10.743 -3.931 3.070 1.00 79.38 83 GLU A N 1
ATOM 597 C CA . GLU A 1 83 ? -10.629 -3.103 1.867 1.00 79.38 83 GLU A CA 1
ATOM 598 C C . GLU A 1 83 ? -9.203 -2.553 1.694 1.00 79.38 83 GLU A C 1
ATOM 600 O O . GLU A 1 83 ? -8.587 -2.714 0.639 1.00 79.38 83 GLU A O 1
ATOM 605 N N . VAL A 1 84 ? -8.628 -1.994 2.763 1.00 77.44 84 VAL A N 1
ATOM 606 C CA . VAL A 1 84 ? -7.244 -1.497 2.773 1.00 77.44 84 VAL A CA 1
ATOM 607 C C . VAL A 1 84 ? -6.254 -2.621 2.463 1.00 77.44 84 VAL A C 1
ATOM 609 O O . VAL A 1 84 ? -5.359 -2.438 1.637 1.00 77.44 84 VAL A O 1
ATOM 612 N N . ALA A 1 85 ? -6.421 -3.799 3.071 1.00 79.75 85 ALA A N 1
ATOM 613 C CA . ALA A 1 85 ? -5.585 -4.964 2.794 1.00 79.75 85 ALA A CA 1
ATOM 614 C C . ALA A 1 85 ? -5.656 -5.384 1.316 1.00 79.75 85 ALA A C 1
ATOM 616 O O . ALA A 1 85 ? -4.614 -5.655 0.717 1.00 79.75 85 ALA A O 1
ATOM 617 N N . GLY A 1 86 ? -6.848 -5.347 0.710 1.00 80.69 86 GLY A N 1
ATOM 618 C CA . GLY A 1 86 ? -7.046 -5.613 -0.716 1.00 80.69 86 GLY A CA 1
ATOM 619 C C . GLY A 1 86 ? -6.252 -4.664 -1.619 1.00 80.69 86 GLY A C 1
ATOM 620 O O . GLY A 1 86 ? -5.608 -5.115 -2.567 1.00 80.69 86 GLY A O 1
ATOM 621 N N . TYR A 1 87 ? -6.206 -3.368 -1.292 1.00 76.25 87 TYR A N 1
ATOM 622 C CA . TYR A 1 87 ? -5.403 -2.394 -2.046 1.00 76.25 87 TYR A CA 1
ATOM 623 C C . TYR A 1 87 ? -3.893 -2.639 -1.927 1.00 76.25 87 TYR A C 1
ATOM 625 O O . TYR A 1 87 ? -3.151 -2.444 -2.896 1.00 76.25 87 TYR A O 1
ATOM 633 N N . PHE A 1 88 ? -3.419 -3.082 -0.760 1.00 76.31 88 PHE A N 1
ATOM 634 C CA . PHE A 1 88 ? -2.014 -3.451 -0.575 1.00 76.31 88 PHE A CA 1
ATOM 635 C C . PHE A 1 88 ? -1.644 -4.739 -1.322 1.00 76.31 88 PHE A C 1
ATOM 637 O O . PHE A 1 88 ? -0.577 -4.789 -1.936 1.00 76.31 88 PHE A O 1
ATOM 644 N N . ASP A 1 89 ? -2.511 -5.754 -1.316 1.00 75.69 89 ASP A N 1
ATOM 645 C CA . ASP A 1 89 ? -2.253 -7.022 -2.007 1.00 75.69 89 ASP A CA 1
ATOM 646 C C . ASP A 1 89 ? -2.272 -6.859 -3.535 1.00 75.69 89 ASP A C 1
ATOM 648 O O . ASP A 1 89 ? -1.388 -7.385 -4.215 1.00 75.69 89 ASP A O 1
ATOM 652 N N . ALA A 1 90 ? -3.181 -6.041 -4.080 1.00 71.25 90 ALA A N 1
ATOM 653 C CA . ALA A 1 90 ? -3.179 -5.683 -5.503 1.00 71.25 90 ALA A CA 1
ATOM 654 C C . ALA A 1 90 ? -1.846 -5.037 -5.937 1.00 71.25 90 ALA A C 1
ATOM 656 O O . ALA A 1 90 ? -1.291 -5.359 -6.989 1.00 71.25 90 ALA A O 1
ATOM 657 N N . ARG A 1 91 ? -1.270 -4.180 -5.083 1.00 66.75 91 ARG A N 1
ATOM 658 C CA . ARG A 1 91 ? 0.041 -3.558 -5.328 1.00 66.75 91 ARG A CA 1
ATOM 659 C C . ARG A 1 91 ? 1.207 -4.530 -5.208 1.00 66.75 91 ARG A C 1
ATOM 661 O O . ARG A 1 91 ? 2.145 -4.429 -5.995 1.00 66.75 91 ARG A O 1
ATOM 668 N N . ALA A 1 92 ? 1.178 -5.442 -4.238 1.00 66.44 92 ALA A N 1
ATOM 669 C CA . ALA A 1 92 ? 2.232 -6.440 -4.077 1.00 66.44 92 ALA A CA 1
ATOM 670 C C . ALA A 1 92 ? 2.355 -7.329 -5.326 1.00 66.44 92 ALA A C 1
ATOM 672 O O . ALA A 1 92 ? 3.470 -7.626 -5.750 1.00 66.44 92 ALA A O 1
ATOM 673 N N . PHE A 1 93 ? 1.224 -7.687 -5.944 1.00 61.50 93 PHE A N 1
ATOM 674 C CA . PHE A 1 93 ? 1.187 -8.484 -7.171 1.00 61.50 93 PHE A CA 1
ATOM 675 C C . PHE A 1 93 ? 1.717 -7.755 -8.402 1.00 61.50 93 PHE A C 1
ATOM 677 O O . PHE A 1 93 ? 2.430 -8.349 -9.200 1.00 61.50 93 PHE A O 1
ATOM 684 N N . ALA A 1 94 ? 1.391 -6.479 -8.573 1.00 63.34 94 ALA A N 1
ATOM 685 C CA . ALA A 1 94 ? 1.745 -5.755 -9.793 1.00 63.34 94 ALA A CA 1
ATOM 686 C C . ALA A 1 94 ? 3.220 -5.303 -9.858 1.00 63.34 94 ALA A C 1
ATOM 688 O O . ALA A 1 94 ? 3.704 -4.837 -10.892 1.00 63.34 94 ALA A O 1
ATOM 689 N N . VAL A 1 95 ? 3.939 -5.450 -8.748 1.00 59.69 95 VAL A N 1
ATOM 690 C CA . VAL A 1 95 ? 5.371 -5.165 -8.614 1.00 59.69 95 VAL A CA 1
ATOM 691 C C . VAL A 1 95 ? 6.234 -6.434 -8.705 1.00 59.69 95 VAL A C 1
ATOM 693 O O . VAL A 1 95 ? 7.424 -6.329 -9.024 1.00 59.69 95 VAL A O 1
ATOM 696 N N . ALA A 1 96 ? 5.658 -7.595 -8.378 1.00 54.66 96 ALA A N 1
ATOM 697 C CA . ALA A 1 96 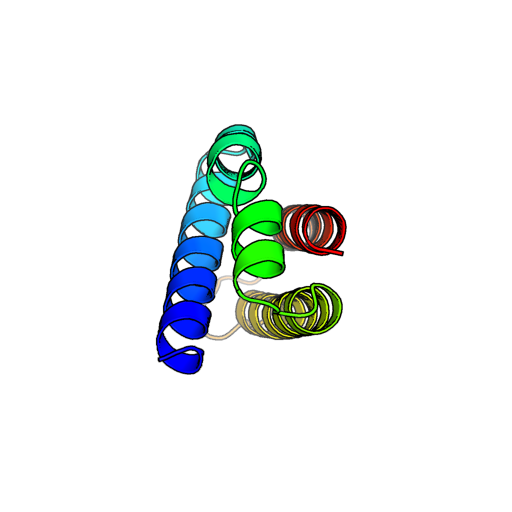? 6.342 -8.886 -8.340 1.00 54.66 96 ALA A CA 1
ATOM 698 C C . ALA A 1 96 ? 6.681 -9.428 -9.738 1.00 54.66 96 ALA A C 1
ATOM 700 O O . ALA A 1 96 ? 5.926 -9.162 -10.701 1.00 54.66 96 ALA A O 1
#